Protein AF-A0A5B7AE92-F1 (afdb_monomer)

InterPro domains:
  IPR050281 Flavin monoamine oxidase and related enzymes [PTHR10742] (5-116)

Organism: Davidia involucrata (NCBI:txid16924)

Nearest PDB structures (foldseek):
  3abu-assembly1_A  TM=8.612E-01  e=1.893E-03  Homo sapiens
  7vqu-assembly1_A  TM=8.496E-01  e=2.993E-03  Homo sapiens
  2dw4-assembly1_A  TM=8.045E-01  e=2.021E-03  Homo sapiens
  2z3y-assembly1_A  TM=8.405E-01  e=3.196E-03  Homo sapiens
  5l3d-assembly1_A  TM=7.133E-01  e=5.762E-03  Homo sapiens

pLDDT: mean 90.49, std 8.22, range [53.44, 96.81]

Mean predicted aligned error: 5.66 Å

Solvent-accessible surface area (backbone atoms only — not comparable to full-atom values): 7545 Å² total; per-residue (Å²): 131,91,82,84,85,87,85,72,96,67,92,78,80,78,92,61,54,83,94,30,70,66,44,54,48,30,60,76,71,67,52,89,80,78,83,83,70,89,85,74,88,54,62,46,98,88,70,45,71,55,58,66,72,56,52,55,50,48,53,53,52,51,53,54,43,51,54,49,50,55,52,50,40,65,73,47,50,79,66,34,76,81,53,57,69,65,62,52,47,54,52,52,52,60,75,70,44,99,74,74,50,74,65,60,53,51,53,49,50,51,56,51,62,76,70,109

Sequence (116 aa):
GNKTAAADLGGSVLTGTLGNPLGILARQLSYPLHKVRDKCPLYNLDGKPVDPDMDSKVETAFNRLLDKASRLRQLMGEVSQDVSLGAALETFWQVYGDAVNAEEMNMFNWHLANLE

Secondary structure (DSSP, 8-state):
--------SS----S-STT-HHHHHHHHTT----PPPS----B-T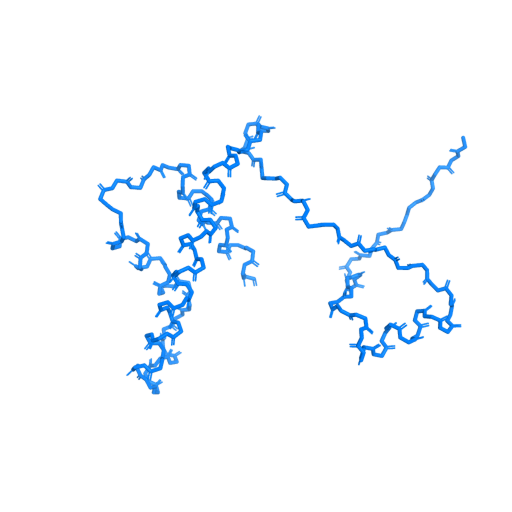TSPBPPHHHHHHHHHHHHHHHHHHHHHHHHHGGGGGGS-HHHHHHHHHHHH-SS--HHHHHHHHHHHHTT-

Foldseek 3Di:
DDDDDDDDPDDDDDPDLVVDPVVVVCVVVVPDDDDDDPDDFDADPVRHTDDPVLLVVLVVVQVVLVVVLVVVCVVCDPVSVVDDSVNSSVVVVVVVDPDQDPVSVVSNVVVVVVVD

Radius of gyration: 19.62 Å; Cα contacts (8 Å, |Δi|>4): 41; chains: 1; bounding box: 50×38×49 Å

Structure (mmCIF, N/CA/C/O backbone):
data_AF-A0A5B7AE92-F1
#
_entry.id   AF-A0A5B7AE92-F1
#
loop_
_atom_site.group_PDB
_atom_site.id
_atom_site.type_symbol
_atom_site.label_atom_id
_atom_site.label_alt_id
_atom_site.label_comp_id
_atom_site.label_asym_id
_atom_site.label_entity_id
_atom_site.label_seq_id
_atom_site.pdbx_PDB_ins_code
_atom_site.Cartn_x
_atom_site.Cartn_y
_atom_site.Cartn_z
_atom_site.occupancy
_atom_site.B_iso_or_equiv
_atom_site.auth_seq_id
_atom_site.auth_comp_id
_atom_site.auth_asym_id
_atom_site.auth_atom_id
_atom_site.pdbx_PDB_model_num
ATOM 1 N N . GLY A 1 1 ? 26.406 14.029 -20.373 1.00 53.44 1 GLY A N 1
ATOM 2 C CA . GLY A 1 1 ? 25.760 13.000 -21.208 1.00 53.44 1 GLY A CA 1
ATOM 3 C C . GLY A 1 1 ? 24.277 13.024 -20.927 1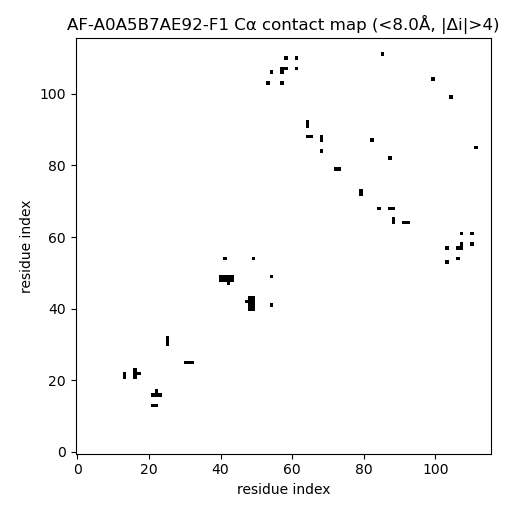.00 53.44 1 GLY A C 1
ATOM 4 O O . GLY A 1 1 ? 23.915 13.017 -19.756 1.00 53.44 1 GLY A O 1
ATOM 5 N N . ASN A 1 2 ? 23.444 13.130 -21.961 1.00 68.19 2 ASN A N 1
ATOM 6 C CA . ASN A 1 2 ? 21.990 13.192 -21.800 1.00 68.19 2 ASN A CA 1
ATOM 7 C C . ASN A 1 2 ? 21.476 11.854 -21.259 1.00 68.19 2 ASN A C 1
ATOM 9 O O . ASN A 1 2 ? 21.732 10.811 -21.854 1.00 68.19 2 ASN A O 1
ATOM 13 N N . LYS A 1 3 ? 20.790 11.890 -20.115 1.00 83.69 3 LYS A N 1
ATOM 14 C CA . LYS A 1 3 ? 20.075 10.739 -19.557 1.00 83.69 3 LYS A CA 1
ATOM 15 C C . LYS A 1 3 ? 18.656 10.755 -20.118 1.00 83.69 3 LYS A C 1
ATOM 17 O O . LYS A 1 3 ? 18.006 11.795 -20.075 1.00 83.69 3 LYS A O 1
ATOM 22 N N . THR A 1 4 ? 18.191 9.624 -20.629 1.00 88.25 4 THR A N 1
ATOM 23 C CA . THR A 1 4 ? 16.800 9.414 -21.045 1.00 88.25 4 THR A CA 1
ATOM 24 C C . THR A 1 4 ? 16.111 8.484 -20.051 1.00 88.25 4 THR A C 1
ATOM 26 O O . THR A 1 4 ? 16.746 7.598 -19.479 1.00 88.25 4 THR A O 1
ATOM 29 N N . ALA A 1 5 ? 14.820 8.708 -19.818 1.00 89.94 5 ALA A N 1
ATOM 30 C CA . ALA A 1 5 ? 13.973 7.865 -18.982 1.00 89.94 5 ALA A CA 1
ATOM 31 C C . ALA A 1 5 ? 12.635 7.630 -19.693 1.00 89.94 5 ALA A C 1
ATOM 33 O O . ALA A 1 5 ? 12.184 8.488 -20.452 1.00 89.94 5 ALA A O 1
ATOM 34 N N . ALA A 1 6 ? 12.030 6.471 -19.448 1.00 90.56 6 ALA A N 1
ATOM 35 C CA . ALA A 1 6 ? 10.688 6.130 -19.901 1.00 90.56 6 ALA A CA 1
ATOM 36 C C . ALA A 1 6 ? 9.747 6.080 -18.691 1.00 90.56 6 ALA A C 1
ATOM 38 O O . ALA A 1 6 ? 10.173 5.726 -17.591 1.00 90.56 6 ALA A O 1
ATOM 39 N N . ALA A 1 7 ? 8.489 6.449 -18.907 1.00 93.50 7 ALA A N 1
ATOM 40 C CA . ALA A 1 7 ? 7.427 6.356 -17.919 1.00 93.50 7 ALA A CA 1
ATOM 41 C C . ALA A 1 7 ? 6.171 5.818 -18.606 1.00 93.50 7 ALA A C 1
ATOM 43 O O . ALA A 1 7 ? 5.810 6.286 -19.687 1.00 93.50 7 ALA A O 1
ATOM 44 N N . ASP A 1 8 ? 5.520 4.852 -17.970 1.00 93.75 8 ASP A N 1
ATOM 45 C CA . ASP A 1 8 ? 4.263 4.274 -18.432 1.00 93.75 8 ASP A CA 1
ATOM 46 C C . ASP A 1 8 ? 3.090 4.874 -17.651 1.00 93.75 8 ASP A C 1
ATOM 48 O O . ASP A 1 8 ? 3.168 5.055 -16.438 1.00 93.75 8 ASP A O 1
ATOM 52 N N . LEU A 1 9 ? 1.981 5.144 -18.345 1.00 95.75 9 LEU A N 1
ATOM 53 C CA . LEU A 1 9 ? 0.719 5.600 -17.737 1.00 95.75 9 LEU A CA 1
ATOM 54 C C . LEU A 1 9 ? -0.185 4.435 -17.292 1.00 95.75 9 LEU A C 1
ATOM 56 O O . LEU A 1 9 ? -1.266 4.660 -16.756 1.00 95.75 9 LEU A O 1
ATOM 60 N N . GLY A 1 10 ? 0.234 3.197 -17.569 1.00 95.06 10 GLY A N 1
ATOM 61 C CA . GLY A 1 10 ? -0.479 1.966 -17.239 1.00 95.06 10 GLY A CA 1
ATOM 62 C C . GLY A 1 10 ? 0.372 1.025 -16.386 1.00 95.06 10 GLY A C 1
ATOM 63 O O . GLY A 1 10 ? 1.091 1.448 -15.485 1.00 95.06 10 GLY A O 1
ATOM 64 N N . GLY A 1 11 ? 0.299 -0.276 -16.672 1.00 91.25 11 GLY A N 1
ATOM 65 C CA . GLY A 1 11 ? 1.057 -1.286 -15.936 1.00 91.25 11 GLY A CA 1
ATOM 66 C C . GLY A 1 11 ? 2.560 -1.219 -16.216 1.00 91.25 11 GLY A C 1
ATOM 67 O O . GLY A 1 11 ? 2.987 -1.437 -17.344 1.00 91.25 11 GLY A O 1
ATOM 68 N N . SER A 1 12 ? 3.352 -0.982 -15.171 1.00 92.75 12 SER A N 1
ATOM 69 C CA . SER A 1 12 ? 4.827 -0.983 -15.218 1.00 92.75 12 SER A CA 1
ATOM 70 C C . SER A 1 12 ? 5.483 -1.781 -14.089 1.00 92.75 12 SER A C 1
ATOM 72 O O . SER A 1 12 ? 6.691 -2.018 -14.108 1.00 92.75 12 SER A O 1
ATOM 74 N N . VAL A 1 13 ? 4.696 -2.231 -13.107 1.00 94.94 13 VAL A N 1
ATOM 75 C CA . VAL A 1 13 ? 5.172 -2.986 -11.945 1.00 94.94 13 VAL A CA 1
ATOM 76 C C . VAL A 1 13 ? 4.798 -4.453 -12.094 1.00 94.94 13 VAL A C 1
ATOM 78 O O . VAL A 1 13 ? 3.648 -4.795 -12.363 1.00 94.94 13 VAL A O 1
ATOM 81 N N . LEU A 1 14 ? 5.778 -5.329 -11.873 1.00 95.00 14 LEU A N 1
ATOM 82 C CA . LEU A 1 14 ? 5.576 -6.769 -11.853 1.00 95.00 14 LEU A CA 1
ATOM 83 C C . LEU A 1 14 ? 5.501 -7.278 -10.410 1.00 95.00 14 LEU A C 1
ATOM 85 O O . LEU A 1 14 ? 6.512 -7.320 -9.704 1.00 95.00 14 LEU A O 1
ATOM 89 N N . THR A 1 15 ? 4.316 -7.705 -9.979 1.00 94.56 15 THR A N 1
ATOM 90 C CA . THR A 1 15 ? 4.070 -8.263 -8.642 1.00 94.56 15 THR A CA 1
ATOM 91 C C . THR A 1 15 ? 4.544 -9.717 -8.555 1.00 94.56 15 THR A C 1
ATOM 93 O O . THR A 1 15 ? 3.775 -10.672 -8.618 1.00 94.56 15 THR A O 1
ATOM 96 N N . GLY A 1 16 ? 5.862 -9.884 -8.431 1.00 93.56 16 GLY A N 1
ATOM 97 C CA . GLY A 1 16 ? 6.526 -11.186 -8.366 1.00 93.56 16 GLY A CA 1
ATOM 98 C C . GLY A 1 16 ? 6.878 -11.755 -9.745 1.00 93.56 16 GLY A C 1
ATOM 99 O O . GLY A 1 16 ? 6.096 -11.707 -10.691 1.00 93.56 16 GLY A O 1
ATOM 100 N N . THR A 1 17 ? 8.090 -12.301 -9.866 1.00 93.38 17 THR A N 1
ATOM 101 C CA . THR A 1 17 ? 8.625 -12.854 -11.126 1.00 93.38 17 THR A CA 1
ATOM 102 C C . THR A 1 17 ? 8.502 -14.374 -11.221 1.00 93.38 17 THR A C 1
ATOM 104 O O . THR A 1 17 ? 8.457 -14.921 -12.323 1.00 93.38 17 THR A O 1
ATOM 107 N N . LEU A 1 18 ? 8.457 -15.077 -10.087 1.00 92.38 18 LEU A N 1
ATOM 108 C CA . LEU A 1 18 ? 8.393 -16.535 -10.052 1.00 92.38 18 LEU A CA 1
ATOM 109 C C . LEU A 1 18 ? 6.990 -17.015 -10.438 1.00 92.38 18 LEU A C 1
ATOM 111 O O . LEU A 1 18 ? 6.011 -16.635 -9.808 1.00 92.38 18 LEU A O 1
ATOM 115 N N . GLY A 1 19 ? 6.899 -17.843 -11.480 1.00 93.44 19 GLY A N 1
ATOM 116 C CA . GLY A 1 19 ? 5.614 -18.307 -12.015 1.00 93.44 19 GLY A CA 1
ATOM 117 C C . GLY A 1 19 ? 4.846 -17.247 -12.812 1.00 93.44 19 GLY A C 1
ATOM 118 O O . GLY A 1 19 ? 3.751 -17.531 -13.286 1.00 93.44 19 GLY A O 1
ATOM 119 N N . ASN A 1 20 ? 5.416 -16.051 -13.004 1.00 96.00 20 ASN A N 1
ATOM 120 C CA . ASN A 1 20 ? 4.776 -14.975 -13.747 1.00 96.00 20 ASN A CA 1
ATOM 121 C C . ASN A 1 20 ? 5.178 -15.018 -15.237 1.00 96.00 20 ASN A C 1
ATOM 123 O O . ASN A 1 20 ? 6.368 -14.871 -15.545 1.00 96.00 20 ASN A O 1
ATOM 127 N N . PRO A 1 21 ? 4.224 -15.163 -16.181 1.00 96.69 21 PRO A N 1
ATO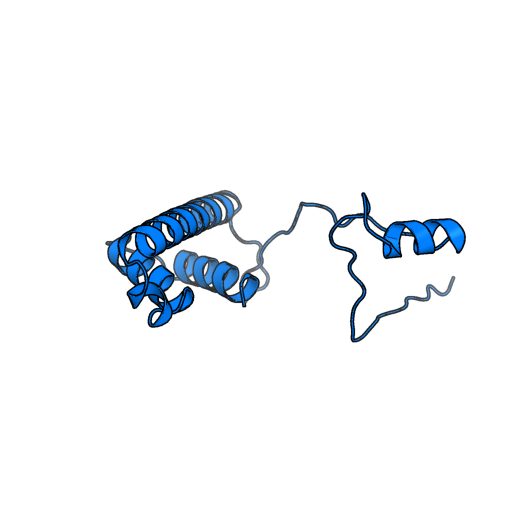M 128 C CA . PRO A 1 21 ? 4.517 -15.166 -17.615 1.00 96.69 21 PRO A CA 1
ATOM 129 C C . PRO A 1 21 ? 5.288 -13.929 -18.094 1.00 96.69 21 PRO A C 1
ATOM 131 O O . PRO A 1 21 ? 6.180 -14.049 -18.934 1.00 96.69 21 PRO A O 1
ATOM 134 N N . LEU A 1 22 ? 5.021 -12.751 -17.521 1.00 95.50 22 LEU A N 1
ATOM 135 C CA . LEU A 1 22 ? 5.724 -11.515 -17.882 1.00 95.50 22 LEU A CA 1
ATOM 136 C C . LEU A 1 22 ? 7.197 -11.542 -17.448 1.00 95.50 22 LEU A C 1
ATOM 138 O O . LEU A 1 22 ? 8.048 -10.980 -18.133 1.00 95.50 22 LEU A O 1
ATOM 142 N N . GLY A 1 23 ? 7.526 -12.255 -16.365 1.00 95.06 23 GLY A N 1
ATOM 143 C CA . GLY A 1 23 ? 8.914 -12.487 -15.958 1.00 95.06 23 GLY A CA 1
ATOM 144 C C . GLY A 1 23 ? 9.677 -13.365 -16.957 1.00 95.06 23 GLY A C 1
ATOM 145 O O . GLY A 1 23 ? 10.856 -13.129 -17.227 1.00 95.06 23 GLY A O 1
ATOM 146 N N . ILE A 1 24 ? 8.997 -14.348 -17.559 1.00 94.81 24 ILE A N 1
ATOM 147 C CA . ILE A 1 24 ? 9.571 -15.191 -18.618 1.00 94.81 24 ILE A CA 1
ATOM 148 C C . ILE A 1 24 ? 9.812 -14.360 -19.882 1.00 94.81 24 ILE A C 1
ATOM 150 O O . ILE A 1 24 ? 10.909 -14.425 -20.442 1.00 94.81 24 ILE A O 1
ATOM 154 N N . LEU A 1 25 ? 8.826 -13.558 -20.296 1.00 95.81 25 LEU A N 1
ATOM 155 C CA . LEU A 1 25 ? 8.935 -12.680 -21.466 1.00 95.81 25 LEU A CA 1
ATOM 156 C C . LEU A 1 25 ? 10.047 -11.643 -21.296 1.00 95.81 25 LEU A C 1
ATOM 158 O O . LEU A 1 25 ? 10.858 -11.471 -22.205 1.00 95.81 25 LEU A O 1
ATOM 162 N N . ALA A 1 26 ? 10.148 -11.015 -20.121 1.00 94.56 26 ALA A N 1
ATOM 163 C CA . ALA A 1 26 ? 11.222 -10.073 -19.822 1.00 94.56 26 ALA A CA 1
ATOM 164 C C . ALA A 1 26 ? 12.603 -10.720 -20.007 1.00 94.56 26 ALA A C 1
ATOM 166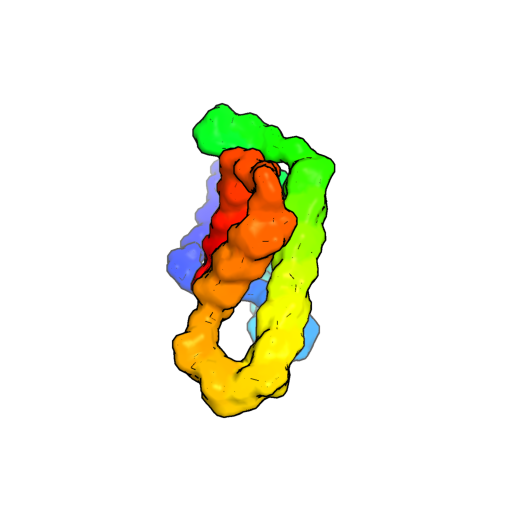 O O . ALA A 1 26 ? 13.486 -10.128 -20.623 1.00 94.56 26 ALA A O 1
ATOM 167 N N . ARG A 1 27 ? 12.776 -11.974 -19.569 1.00 92.75 27 ARG A N 1
ATOM 168 C CA . ARG A 1 27 ? 14.023 -12.723 -19.773 1.00 92.75 27 ARG A CA 1
ATOM 169 C C . ARG A 1 27 ? 14.279 -13.061 -21.245 1.00 92.75 27 ARG A C 1
ATOM 171 O O . ARG A 1 27 ? 15.406 -12.907 -21.700 1.00 92.75 27 ARG A O 1
ATOM 178 N N . GLN A 1 28 ? 13.269 -13.529 -21.982 1.00 96.81 28 GLN A N 1
ATOM 179 C CA . GLN A 1 28 ? 13.408 -13.899 -23.401 1.00 96.81 28 GLN A CA 1
ATOM 180 C C . GLN A 1 28 ? 13.760 -12.698 -24.285 1.00 96.81 28 GLN A C 1
ATOM 182 O O . GLN A 1 28 ? 14.573 -12.822 -25.197 1.00 96.81 28 GLN A O 1
ATOM 187 N N . LEU A 1 29 ? 13.175 -11.538 -23.987 1.00 96.38 29 LEU A N 1
ATOM 188 C CA . LEU A 1 29 ? 13.389 -10.289 -24.719 1.00 96.38 29 LEU A CA 1
ATOM 189 C C . LEU A 1 29 ? 14.553 -9.459 -24.158 1.00 96.38 29 LEU A C 1
ATOM 191 O O . LEU A 1 29 ? 14.852 -8.392 -24.684 1.00 96.38 29 LEU A O 1
ATOM 195 N N . SER A 1 30 ? 15.232 -9.951 -23.115 1.00 94.56 30 SER A N 1
ATOM 196 C CA . SER A 1 30 ? 16.324 -9.252 -22.424 1.00 94.56 30 SER A CA 1
ATOM 197 C C . SER A 1 30 ? 15.936 -7.864 -21.887 1.00 94.56 30 SER A C 1
ATOM 199 O O . SER A 1 30 ? 16.750 -6.940 -21.886 1.00 94.56 30 SER A O 1
ATOM 201 N N . TYR A 1 31 ? 14.700 -7.709 -21.398 1.00 92.31 31 TYR A N 1
ATOM 202 C CA . TYR A 1 31 ? 14.266 -6.490 -20.717 1.00 92.31 31 TYR A CA 1
ATOM 203 C C . TYR A 1 31 ? 14.851 -6.408 -19.299 1.00 92.31 31 TYR A C 1
ATOM 205 O O . TYR A 1 31 ? 14.716 -7.360 -18.522 1.00 92.31 31 TYR A O 1
ATOM 213 N N . PRO A 1 32 ? 15.468 -5.273 -18.919 1.00 90.75 32 PRO A N 1
ATOM 214 C CA . PRO A 1 32 ? 15.961 -5.079 -17.565 1.00 90.75 32 PRO A CA 1
ATOM 215 C C . PRO A 1 32 ? 14.791 -4.916 -16.589 1.00 90.75 32 PRO A C 1
ATOM 217 O O . PRO A 1 32 ? 13.923 -4.067 -16.774 1.00 90.75 32 PRO A O 1
ATOM 220 N N . LEU A 1 33 ? 14.796 -5.711 -15.519 1.00 93.19 33 LEU A N 1
ATOM 221 C CA . LEU A 1 33 ? 13.885 -5.553 -14.389 1.00 93.19 33 LEU A CA 1
ATOM 222 C C . LEU A 1 33 ? 14.650 -4.975 -13.200 1.00 93.19 33 LEU A C 1
ATOM 224 O O . LEU A 1 33 ? 15.720 -5.467 -12.834 1.00 93.19 33 LEU A O 1
ATOM 228 N N . HIS A 1 34 ? 14.080 -3.955 -12.567 1.00 93.62 34 HIS A N 1
ATOM 229 C CA . HIS A 1 34 ? 14.643 -3.337 -11.374 1.00 93.62 34 HIS A CA 1
ATOM 230 C C . HIS A 1 34 ? 13.806 -3.715 -10.155 1.00 93.62 34 HIS A C 1
ATOM 232 O O . HIS A 1 34 ? 12.614 -3.426 -10.094 1.00 93.62 34 HIS A O 1
ATOM 238 N N . LYS A 1 35 ? 14.432 -4.370 -9.171 1.00 94.31 35 LYS A N 1
ATOM 239 C CA . LYS A 1 35 ? 13.758 -4.724 -7.919 1.00 94.31 35 LYS A CA 1
ATOM 240 C C . LYS A 1 35 ? 13.452 -3.451 -7.121 1.00 94.31 35 LYS A C 1
ATOM 242 O O . LYS A 1 35 ? 14.374 -2.709 -6.775 1.00 94.31 35 LYS A O 1
ATOM 247 N N . VAL A 1 36 ? 12.175 -3.241 -6.799 1.00 95.12 36 VAL A N 1
ATOM 248 C CA . VAL A 1 36 ? 11.735 -2.211 -5.849 1.00 95.12 36 VAL A CA 1
ATOM 249 C C . VAL A 1 36 ? 12.281 -2.562 -4.463 1.00 95.12 36 VAL A C 1
ATOM 251 O O . VAL A 1 36 ? 12.251 -3.722 -4.056 1.00 95.12 36 VAL A O 1
ATOM 254 N N . ARG A 1 37 ? 12.867 -1.577 -3.778 1.00 94.38 37 ARG A N 1
ATOM 255 C CA . ARG A 1 37 ? 13.459 -1.760 -2.447 1.00 94.38 37 ARG A CA 1
ATOM 256 C C . ARG A 1 37 ? 12.404 -1.533 -1.373 1.00 94.38 37 ARG A C 1
ATOM 258 O O . ARG A 1 37 ? 11.540 -0.687 -1.549 1.00 94.38 37 ARG A O 1
ATOM 265 N N . ASP A 1 38 ? 12.569 -2.213 -0.246 1.00 91.38 38 ASP A N 1
ATOM 266 C CA . ASP A 1 38 ? 11.579 -2.214 0.838 1.00 91.38 38 ASP A CA 1
ATOM 267 C C . ASP A 1 38 ? 11.539 -0.887 1.618 1.00 91.38 38 ASP A C 1
ATOM 269 O O . ASP A 1 38 ? 10.538 -0.549 2.235 1.00 91.38 38 ASP A O 1
ATOM 273 N N . LYS A 1 39 ? 12.622 -0.096 1.588 1.00 92.81 39 LYS A N 1
ATOM 274 C CA . LYS A 1 39 ? 12.680 1.188 2.295 1.00 92.81 39 LYS A CA 1
ATOM 275 C C . LYS A 1 39 ? 11.775 2.227 1.618 1.00 92.81 39 LYS A C 1
ATOM 277 O O . LYS A 1 39 ? 12.140 2.749 0.563 1.00 92.81 39 LYS A O 1
ATOM 282 N N . CYS A 1 40 ? 10.683 2.593 2.286 1.00 93.31 40 CYS A N 1
ATOM 283 C CA . CYS A 1 40 ? 9.746 3.637 1.874 1.00 93.31 40 CYS A CA 1
ATOM 284 C C . CYS A 1 40 ? 9.546 4.648 3.022 1.00 93.31 40 CYS A C 1
ATOM 286 O O . CYS A 1 40 ? 8.729 4.409 3.899 1.00 93.31 40 CYS A O 1
ATOM 288 N N . PRO A 1 41 ? 10.335 5.737 3.092 1.00 93.75 41 PRO A N 1
ATOM 289 C CA . PRO A 1 41 ? 10.145 6.748 4.127 1.00 93.75 41 PRO A CA 1
ATOM 290 C C . PRO A 1 41 ? 8.876 7.567 3.867 1.00 93.75 41 PRO A C 1
ATOM 292 O O . PRO A 1 41 ? 8.685 8.068 2.755 1.00 93.75 41 PRO A O 1
ATOM 295 N N . LEU A 1 42 ? 8.058 7.749 4.903 1.00 94.88 42 LEU A N 1
ATOM 296 C CA . LEU A 1 42 ? 6.894 8.629 4.862 1.00 94.88 42 LEU A CA 1
ATOM 297 C C . LEU A 1 42 ? 7.283 10.074 5.190 1.00 94.88 42 LEU A C 1
ATOM 299 O O . LEU A 1 42 ? 8.203 10.334 5.969 1.00 94.88 42 LEU A O 1
ATOM 303 N N . TYR A 1 43 ? 6.572 11.019 4.577 1.00 94.25 43 TYR A N 1
ATOM 304 C CA . TYR A 1 43 ? 6.791 12.451 4.753 1.00 94.25 43 TYR A CA 1
ATOM 305 C C . TYR A 1 43 ? 5.483 13.159 5.088 1.00 94.25 43 TYR A C 1
ATOM 307 O O . TYR A 1 43 ? 4.445 12.899 4.480 1.00 94.25 43 TYR A O 1
ATOM 315 N N . ASN A 1 44 ? 5.569 14.094 6.027 1.00 91.25 44 ASN A N 1
ATOM 316 C CA . ASN A 1 44 ? 4.488 14.996 6.390 1.00 91.25 44 ASN A CA 1
ATOM 317 C C . ASN A 1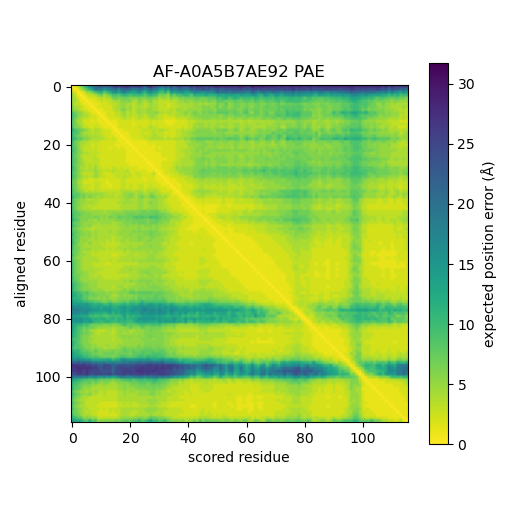 44 ? 4.256 16.055 5.295 1.00 91.25 44 ASN A C 1
ATOM 319 O O . ASN A 1 44 ? 5.089 16.272 4.412 1.00 91.25 44 ASN A O 1
ATOM 323 N N . LEU A 1 45 ? 3.128 16.769 5.377 1.00 89.62 45 LEU A N 1
ATOM 324 C CA . LEU A 1 45 ? 2.773 17.846 4.435 1.00 89.62 45 LEU A CA 1
ATOM 325 C C . LEU A 1 45 ? 3.775 19.013 4.431 1.00 89.62 45 LEU A C 1
ATOM 327 O O . LEU A 1 45 ? 3.855 19.754 3.455 1.00 89.62 45 LEU A O 1
ATOM 331 N N . ASP A 1 46 ? 4.548 19.175 5.506 1.00 92.81 46 ASP A N 1
ATOM 332 C CA . ASP A 1 46 ? 5.638 20.151 5.602 1.00 92.81 46 ASP A CA 1
ATOM 333 C C . ASP A 1 46 ? 6.956 19.651 4.974 1.00 92.81 46 ASP A C 1
ATOM 335 O O . ASP A 1 46 ? 7.973 20.346 5.022 1.00 92.81 46 ASP A O 1
ATOM 339 N N . GLY A 1 47 ? 6.944 18.452 4.382 1.00 94.38 47 GLY A N 1
ATOM 340 C CA . GLY A 1 47 ? 8.088 17.817 3.735 1.00 94.38 47 GLY A CA 1
ATOM 341 C C . GLY A 1 47 ? 9.095 17.195 4.703 1.00 94.38 47 GLY A C 1
ATOM 342 O O . GLY A 1 47 ? 10.154 16.747 4.255 1.00 94.38 47 GLY A O 1
ATOM 343 N N . LYS A 1 48 ? 8.814 17.157 6.013 1.00 94.94 48 LYS A N 1
ATOM 344 C CA . LYS A 1 48 ? 9.686 16.481 6.983 1.00 94.94 48 LYS A CA 1
ATOM 345 C C . LYS A 1 48 ? 9.406 14.981 7.024 1.00 94.94 4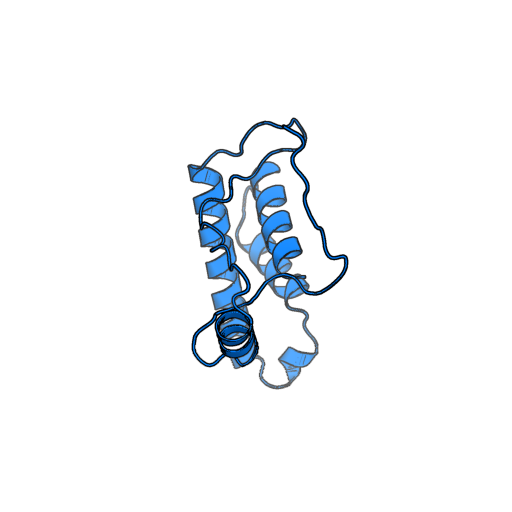8 LYS A C 1
ATOM 347 O O . LYS A 1 48 ? 8.258 14.579 6.841 1.00 94.94 48 LYS A O 1
ATOM 352 N N . PRO A 1 49 ? 10.434 14.148 7.261 1.00 95.06 49 PRO A N 1
ATOM 353 C CA . PRO A 1 49 ? 10.222 12.723 7.454 1.00 95.06 49 PRO A CA 1
ATOM 354 C C . PRO A 1 49 ? 9.389 12.482 8.715 1.00 95.06 49 PRO A C 1
ATOM 356 O O . PRO A 1 49 ? 9.555 13.179 9.719 1.00 95.06 49 PRO A O 1
ATOM 359 N N . VAL A 1 50 ? 8.521 11.483 8.641 1.00 94.62 50 VAL A N 1
ATOM 360 C CA . VAL A 1 50 ? 7.775 10.956 9.785 1.00 94.62 50 VAL A CA 1
ATOM 361 C C . VAL A 1 50 ? 8.744 10.252 10.746 1.00 94.62 50 VAL A C 1
ATOM 363 O O . VAL A 1 50 ? 9.761 9.701 10.315 1.00 94.62 50 VAL A O 1
ATOM 366 N N . ASP A 1 51 ? 8.448 10.285 12.048 1.00 94.31 51 ASP A N 1
ATOM 367 C CA . ASP A 1 51 ? 9.196 9.526 13.056 1.00 94.31 51 ASP A CA 1
ATOM 368 C C . ASP A 1 51 ? 9.098 8.008 12.773 1.00 94.31 51 ASP A C 1
ATOM 370 O O . ASP A 1 51 ? 7.986 7.470 12.777 1.00 94.31 51 ASP A O 1
ATOM 374 N N . PRO A 1 52 ? 10.222 7.294 12.547 1.00 94.38 52 PRO A N 1
ATOM 375 C CA . PRO A 1 52 ? 10.214 5.857 12.271 1.00 94.38 52 PRO A CA 1
ATOM 376 C C . PRO A 1 52 ? 9.541 5.003 13.353 1.00 94.38 52 PRO A C 1
ATOM 378 O O . PRO A 1 52 ? 8.951 3.968 13.032 1.00 94.38 52 PRO A O 1
ATOM 381 N N . ASP A 1 53 ? 9.620 5.411 14.624 1.00 94.44 53 ASP A N 1
ATOM 382 C CA . ASP A 1 53 ? 8.996 4.659 15.718 1.00 94.44 53 ASP A CA 1
ATOM 383 C C . ASP A 1 53 ? 7.468 4.774 15.655 1.00 94.44 53 ASP A C 1
ATOM 385 O O . ASP A 1 53 ? 6.743 3.809 15.917 1.00 94.44 53 ASP A O 1
ATOM 389 N N . MET A 1 54 ? 6.970 5.944 15.257 1.00 92.56 54 MET A N 1
ATOM 390 C CA . MET A 1 54 ? 5.545 6.174 15.050 1.00 92.56 54 MET A CA 1
ATOM 391 C C . MET A 1 54 ? 5.037 5.464 13.792 1.00 92.56 54 MET A C 1
ATOM 393 O O . MET A 1 54 ? 3.988 4.827 13.863 1.00 92.56 54 MET A O 1
ATOM 397 N N . ASP A 1 55 ? 5.781 5.525 12.685 1.00 94.44 55 ASP A N 1
ATOM 398 C CA . ASP A 1 55 ? 5.477 4.809 11.437 1.00 94.44 55 ASP A CA 1
ATOM 399 C C . ASP A 1 55 ? 5.288 3.303 11.711 1.00 94.44 55 ASP A C 1
ATOM 401 O O . ASP A 1 55 ? 4.204 2.748 11.527 1.00 94.44 55 ASP A O 1
ATOM 405 N N . SER A 1 56 ? 6.282 2.677 12.352 1.00 94.94 56 SER A N 1
ATOM 406 C CA . SER A 1 56 ? 6.241 1.263 12.758 1.00 94.94 56 SER A CA 1
ATOM 407 C C . SER A 1 56 ? 5.083 0.935 13.714 1.00 94.94 56 SER A C 1
ATOM 409 O O . SER A 1 56 ? 4.419 -0.107 13.597 1.00 94.94 56 SER A O 1
ATOM 411 N N . LYS A 1 57 ? 4.797 1.829 14.672 1.00 93.81 57 LYS A N 1
ATOM 412 C CA . LYS A 1 57 ? 3.683 1.668 15.618 1.00 93.81 57 LYS A CA 1
ATOM 413 C C . LYS A 1 57 ? 2.334 1.671 14.897 1.00 93.81 57 LYS A C 1
ATOM 415 O O . LYS A 1 57 ? 1.494 0.813 15.194 1.00 93.81 57 LYS A O 1
ATOM 420 N N . VAL A 1 58 ? 2.113 2.619 13.987 1.00 93.62 58 VAL A N 1
ATOM 421 C CA . VAL A 1 58 ? 0.848 2.739 13.251 1.00 93.62 58 VAL A CA 1
ATOM 422 C C . VAL A 1 58 ? 0.703 1.595 12.251 1.00 93.62 58 VAL A C 1
ATOM 424 O O . VAL A 1 58 ? -0.363 0.981 12.223 1.00 93.62 58 VAL A O 1
ATOM 427 N N . GLU A 1 59 ? 1.767 1.210 11.542 1.00 95.38 59 GLU A N 1
ATOM 428 C CA . GLU A 1 59 ? 1.772 0.041 10.652 1.00 95.38 59 GLU A CA 1
ATOM 429 C C . GLU A 1 59 ? 1.373 -1.238 11.410 1.00 95.38 59 GLU A C 1
ATOM 431 O O . GLU A 1 59 ? 0.504 -2.005 10.975 1.00 95.38 59 GLU A O 1
ATOM 436 N N . THR A 1 60 ? 1.959 -1.460 12.590 1.00 95.50 60 THR A N 1
ATOM 437 C CA . THR A 1 60 ? 1.634 -2.617 13.438 1.00 95.50 60 THR A CA 1
ATOM 438 C C . THR A 1 60 ? 0.172 -2.587 13.891 1.00 95.50 60 THR A C 1
ATOM 440 O O . THR A 1 60 ? -0.521 -3.610 13.866 1.00 95.50 60 THR A O 1
ATOM 443 N N . ALA A 1 61 ? -0.321 -1.417 14.307 1.00 93.56 61 ALA A N 1
ATOM 444 C CA . ALA A 1 61 ? -1.710 -1.252 14.718 1.00 93.56 61 ALA A CA 1
ATOM 445 C C . ALA A 1 61 ? -2.677 -1.495 13.548 1.00 93.56 61 ALA A C 1
ATOM 447 O O . ALA A 1 61 ? -3.663 -2.214 13.722 1.00 93.56 61 ALA A O 1
ATOM 448 N N . PHE A 1 62 ? -2.366 -0.974 12.360 1.00 95.00 62 PHE A N 1
ATOM 449 C CA . PHE A 1 62 ? -3.161 -1.138 11.147 1.00 95.00 62 PHE A CA 1
ATOM 450 C C . PHE A 1 62 ? -3.281 -2.612 10.744 1.00 95.00 62 PHE A C 1
ATOM 452 O O . PHE A 1 62 ? -4.390 -3.122 10.578 1.00 95.00 62 PHE A O 1
ATOM 459 N N . ASN A 1 63 ? -2.163 -3.342 10.701 1.00 96.25 63 ASN A N 1
ATOM 460 C CA . ASN A 1 63 ? -2.171 -4.777 10.402 1.00 96.25 63 ASN A CA 1
ATOM 461 C C . ASN A 1 63 ? -2.975 -5.583 11.438 1.00 96.25 63 ASN A C 1
ATOM 463 O O . ASN A 1 63 ? -3.752 -6.472 11.084 1.00 96.25 63 ASN A O 1
ATOM 467 N N . ARG A 1 64 ? -2.890 -5.217 12.723 1.00 95.25 64 ARG A N 1
ATOM 468 C CA . ARG A 1 64 ? -3.726 -5.826 13.770 1.00 95.25 64 ARG A CA 1
ATOM 469 C C . ARG A 1 64 ? -5.220 -5.550 13.560 1.00 95.25 64 ARG A C 1
ATOM 471 O O . ARG A 1 64 ? -6.051 -6.378 13.944 1.00 95.25 64 ARG A O 1
ATOM 478 N N . LEU A 1 65 ? -5.588 -4.399 12.997 1.00 94.38 65 LEU A N 1
ATOM 479 C CA . LEU A 1 65 ? -6.977 -4.105 12.646 1.00 94.38 65 LEU A CA 1
ATOM 480 C C . LEU A 1 65 ? -7.448 -4.924 11.440 1.00 94.38 65 LEU A C 1
ATOM 482 O O . LEU A 1 65 ? -8.575 -5.419 11.477 1.00 94.38 65 LEU A O 1
ATOM 486 N N . LEU A 1 66 ? -6.592 -5.158 10.441 1.00 96.44 66 LEU A N 1
ATOM 487 C CA . LEU A 1 66 ? -6.885 -6.079 9.333 1.00 96.44 66 LEU A CA 1
ATOM 488 C C . LEU A 1 66 ? -7.148 -7.508 9.836 1.00 96.44 66 LEU A C 1
ATOM 490 O O . LEU A 1 66 ? -8.124 -8.138 9.421 1.00 96.44 66 LEU A O 1
ATOM 494 N N . ASP A 1 67 ? -6.362 -7.996 10.799 1.00 95.31 67 ASP A N 1
ATOM 495 C CA . ASP A 1 67 ? -6.600 -9.302 11.431 1.00 95.31 67 ASP A CA 1
ATOM 496 C C . ASP A 1 67 ? -7.960 -9.367 12.137 1.00 95.31 67 ASP A C 1
ATOM 498 O O . ASP A 1 67 ? -8.689 -10.361 12.034 1.00 95.31 67 ASP A O 1
ATOM 502 N N . LYS A 1 68 ? -8.332 -8.303 12.860 1.00 93.25 68 LYS A N 1
ATOM 503 C CA . LYS A 1 68 ? -9.650 -8.202 13.503 1.00 93.25 68 LYS A CA 1
ATOM 504 C C . LYS A 1 68 ? -10.773 -8.153 12.472 1.00 93.25 68 LYS A C 1
ATOM 506 O O . LYS A 1 68 ? -11.777 -8.834 12.668 1.00 93.25 68 LYS A O 1
ATOM 511 N N . ALA A 1 69 ? -10.600 -7.407 11.381 1.00 93.25 69 ALA A N 1
ATOM 512 C CA . ALA A 1 69 ? -11.571 -7.329 10.292 1.00 93.25 69 ALA A CA 1
ATOM 513 C C . ALA A 1 69 ? -11.783 -8.699 9.637 1.00 93.25 69 ALA A C 1
ATOM 515 O O . ALA A 1 69 ? -12.922 -9.115 9.430 1.00 93.25 69 ALA A O 1
ATOM 516 N N . SER A 1 70 ? -10.702 -9.449 9.410 1.00 93.69 70 SER A N 1
ATOM 517 C CA . SER A 1 70 ? -10.760 -10.822 8.898 1.00 93.69 70 SER A CA 1
ATOM 518 C C . SER A 1 70 ? -11.552 -11.754 9.826 1.00 93.69 70 SER A C 1
ATOM 520 O O . SER A 1 70 ? -12.451 -12.468 9.376 1.00 93.69 70 SER A O 1
ATOM 522 N N . ARG A 1 71 ? -11.303 -11.696 11.142 1.00 92.62 71 ARG A N 1
ATOM 523 C CA . ARG A 1 71 ? -12.058 -12.485 12.134 1.00 92.62 71 ARG A CA 1
ATOM 524 C C . ARG A 1 71 ? -13.524 -12.069 12.220 1.00 92.62 71 ARG A C 1
ATOM 526 O O . ARG A 1 71 ? -14.393 -12.935 12.266 1.00 92.62 71 ARG A O 1
ATOM 533 N N . LEU A 1 72 ? -13.809 -10.766 12.228 1.00 90.50 72 LEU A N 1
ATOM 534 C CA . LEU A 1 72 ? -15.180 -10.256 12.249 1.00 90.50 72 LEU A CA 1
ATOM 535 C C . LEU A 1 72 ? -15.953 -10.761 11.027 1.00 90.50 72 LEU A C 1
ATOM 537 O O . LEU A 1 72 ? -17.063 -11.268 11.172 1.00 90.50 72 LEU A O 1
ATOM 541 N N . ARG A 1 73 ? -15.335 -10.711 9.843 1.00 92.38 73 ARG A N 1
ATOM 542 C CA . ARG A 1 73 ? -15.926 -11.223 8.604 1.00 92.38 73 ARG A CA 1
ATOM 543 C C . ARG A 1 73 ? -16.302 -12.702 8.706 1.00 92.38 73 ARG A C 1
ATOM 545 O O . ARG A 1 73 ? -17.383 -13.082 8.271 1.00 92.38 73 ARG A O 1
ATOM 552 N N . GLN A 1 74 ? -15.447 -13.525 9.315 1.00 91.69 74 GLN A N 1
ATOM 553 C CA . GLN A 1 74 ? -15.735 -14.947 9.542 1.00 91.69 74 GLN A CA 1
ATOM 554 C C . GLN A 1 74 ? -16.911 -15.161 10.507 1.00 91.69 74 GLN A C 1
ATOM 556 O O . GLN A 1 74 ? -17.720 -16.057 10.284 1.00 91.69 74 GLN A O 1
ATOM 561 N N . LEU A 1 75 ? -17.028 -14.337 11.554 1.00 91.44 75 LEU A N 1
ATOM 562 C CA . LEU A 1 75 ? -18.112 -14.426 12.542 1.00 91.44 75 LEU A CA 1
ATOM 563 C C . LEU A 1 75 ? -19.462 -13.936 12.001 1.00 91.44 75 LEU A C 1
ATOM 565 O O . LEU A 1 75 ? -20.501 -14.458 12.393 1.00 91.44 75 LEU A O 1
ATOM 569 N N . MET A 1 76 ? -19.453 -12.939 11.114 1.00 88.00 76 MET A N 1
ATOM 570 C CA . MET A 1 76 ? -20.670 -12.355 10.536 1.00 88.00 76 MET A CA 1
ATOM 571 C C . MET A 1 76 ? -21.299 -13.214 9.429 1.00 88.00 76 MET A C 1
ATOM 573 O O . MET A 1 76 ? -22.460 -12.997 9.082 1.00 88.00 76 MET A O 1
ATOM 577 N N . GLY A 1 77 ? -20.565 -14.180 8.867 1.00 87.25 77 GLY A N 1
ATOM 578 C CA . GLY A 1 77 ? -21.069 -15.039 7.795 1.00 87.25 77 GLY A CA 1
ATOM 579 C C . GLY A 1 77 ? -21.532 -14.229 6.579 1.00 87.25 77 GLY A C 1
ATOM 580 O O . GLY A 1 77 ? -20.823 -13.333 6.115 1.00 87.25 77 GLY A O 1
ATOM 581 N N . GLU A 1 78 ? -22.726 -14.523 6.064 1.00 82.38 78 GLU A N 1
ATOM 582 C CA . GLU A 1 78 ? -23.281 -13.867 4.868 1.00 82.38 78 GLU A CA 1
ATOM 583 C C . GLU A 1 78 ? -23.535 -12.361 5.058 1.00 82.38 78 GLU A C 1
ATOM 585 O O . GLU A 1 78 ? -23.317 -11.594 4.124 1.00 82.38 78 GLU A O 1
ATOM 590 N N . VAL A 1 79 ? -23.861 -11.913 6.279 1.00 82.69 79 VAL A N 1
ATOM 591 C CA . VAL A 1 79 ? -24.108 -10.488 6.605 1.00 82.69 79 VAL A CA 1
ATOM 592 C C . VAL A 1 79 ? -22.849 -9.631 6.421 1.00 82.69 79 VAL A C 1
ATOM 594 O O . VAL A 1 79 ? -22.916 -8.412 6.293 1.00 82.69 79 VAL A O 1
ATOM 597 N N . SER A 1 80 ? -21.667 -10.253 6.372 1.00 81.50 80 SER A N 1
ATOM 598 C CA . SER A 1 80 ? -20.413 -9.531 6.146 1.00 81.50 80 SER A CA 1
ATOM 599 C C . SER A 1 80 ? -20.317 -8.849 4.779 1.00 81.50 80 SER A C 1
ATOM 601 O O . SER A 1 80 ? -19.477 -7.966 4.618 1.00 81.50 80 SER A O 1
ATOM 603 N N . GLN A 1 81 ? -21.140 -9.237 3.797 1.00 83.31 81 GLN A N 1
ATOM 604 C CA . GLN A 1 81 ? -21.138 -8.611 2.470 1.00 83.31 81 GLN A CA 1
ATOM 605 C C . GLN A 1 81 ? -21.677 -7.174 2.481 1.00 83.31 81 GLN A C 1
ATOM 607 O O . GLN A 1 81 ? -21.328 -6.399 1.594 1.00 83.31 81 GLN A O 1
ATOM 612 N N . ASP A 1 82 ? -22.451 -6.808 3.504 1.00 87.69 82 ASP A N 1
ATOM 613 C CA . ASP A 1 82 ? -23.056 -5.479 3.632 1.00 87.69 82 ASP A CA 1
ATOM 614 C C . ASP A 1 82 ? -22.141 -4.463 4.339 1.00 87.69 82 ASP A C 1
ATOM 616 O O . ASP A 1 82 ? -22.484 -3.286 4.457 1.00 87.69 82 ASP A O 1
ATOM 620 N N . VAL A 1 83 ? -20.969 -4.896 4.820 1.00 88.88 83 VAL A N 1
ATOM 621 C CA . VAL A 1 83 ? -20.020 -4.048 5.551 1.00 88.88 83 VAL A CA 1
ATOM 622 C C . VAL A 1 83 ? -18.740 -3.874 4.742 1.00 88.88 83 VAL A C 1
ATOM 624 O O . VAL A 1 83 ? -18.050 -4.839 4.415 1.00 88.88 83 VAL A O 1
ATOM 627 N N . SER A 1 84 ? -18.386 -2.621 4.447 1.00 92.88 84 SER A N 1
ATOM 628 C CA . SER A 1 84 ? -17.128 -2.304 3.771 1.00 92.88 84 SER A CA 1
ATOM 629 C C . SER A 1 84 ? -15.931 -2.460 4.714 1.00 92.88 84 SER A C 1
ATOM 631 O O . SER A 1 84 ? -16.021 -2.221 5.921 1.00 92.88 84 SER A O 1
ATOM 633 N N . LEU A 1 85 ? -14.774 -2.832 4.155 1.00 93.25 85 LEU A N 1
ATOM 634 C CA . LEU A 1 85 ? -13.537 -2.950 4.929 1.00 93.25 85 LEU A CA 1
ATOM 635 C C . LEU A 1 85 ? -13.133 -1.606 5.555 1.00 93.25 85 LEU A C 1
ATOM 637 O O . LEU A 1 85 ? -12.763 -1.581 6.724 1.00 93.25 85 LEU A O 1
ATOM 641 N N . GLY A 1 86 ? -13.271 -0.500 4.813 1.00 93.06 86 GLY A N 1
ATOM 642 C CA . GLY A 1 86 ? -12.988 0.848 5.316 1.00 93.06 86 GLY A CA 1
ATOM 643 C C . GLY A 1 86 ? -13.816 1.190 6.557 1.00 93.06 86 GLY A C 1
ATOM 644 O O . GLY A 1 86 ? -13.247 1.510 7.597 1.00 93.06 86 GLY A O 1
ATOM 645 N N . ALA A 1 87 ? -15.140 0.992 6.504 1.00 91.62 87 ALA A N 1
ATOM 646 C CA . ALA A 1 87 ? -16.021 1.274 7.640 1.00 91.62 87 ALA A CA 1
ATOM 647 C C . ALA A 1 87 ? -15.685 0.414 8.871 1.00 91.62 87 ALA A C 1
ATOM 649 O O . ALA A 1 87 ? -15.723 0.898 10.006 1.00 91.62 87 ALA A O 1
ATOM 650 N N . ALA A 1 88 ? -15.322 -0.858 8.665 1.00 92.75 88 ALA A N 1
ATOM 651 C CA . ALA A 1 88 ? -14.893 -1.730 9.755 1.00 92.75 88 ALA A CA 1
ATOM 652 C C . ALA A 1 88 ? -13.589 -1.232 10.405 1.00 92.75 88 ALA A C 1
ATOM 654 O O . ALA A 1 88 ? -13.498 -1.177 11.634 1.00 92.75 88 ALA A O 1
ATOM 655 N N . LEU A 1 89 ? -12.595 -0.841 9.600 1.00 93.62 89 LEU A N 1
ATOM 656 C CA . LEU A 1 89 ? -11.303 -0.355 10.092 1.00 93.62 89 LEU A CA 1
ATOM 657 C C . LEU A 1 89 ? -11.430 0.979 10.836 1.00 93.62 89 LEU A C 1
ATOM 659 O O . LEU A 1 89 ? -10.882 1.102 11.931 1.00 93.62 89 LEU A O 1
ATOM 663 N N . GLU A 1 90 ? -12.190 1.935 10.301 1.00 91.31 90 GLU A N 1
ATOM 664 C CA . GLU A 1 90 ? -12.470 3.218 10.964 1.00 91.31 90 GLU A CA 1
ATOM 665 C C . GLU A 1 90 ? -13.171 3.015 12.312 1.00 91.31 90 GLU A C 1
ATOM 667 O O . GLU A 1 90 ? -12.771 3.601 13.321 1.00 91.31 90 GLU A O 1
ATOM 672 N N . THR A 1 91 ? -14.166 2.120 12.358 1.00 90.75 91 THR A N 1
ATOM 673 C CA . THR A 1 91 ? -14.876 1.783 13.600 1.00 90.75 91 THR A CA 1
ATOM 674 C C . THR A 1 91 ? -13.922 1.181 14.629 1.00 90.75 91 THR A C 1
ATOM 676 O O . THR A 1 91 ? -13.923 1.577 15.796 1.00 90.75 91 THR A O 1
ATOM 679 N N . PHE A 1 92 ? -13.072 0.233 14.224 1.00 90.56 92 PHE A N 1
ATOM 680 C CA . PHE A 1 92 ? -12.111 -0.356 15.152 1.00 90.56 92 PHE A CA 1
ATOM 681 C C . PHE A 1 92 ? -11.076 0.643 15.647 1.00 90.56 92 PHE A C 1
ATOM 683 O O . PHE A 1 92 ? -10.675 0.548 16.806 1.00 90.56 92 PHE A O 1
ATOM 690 N N . TRP A 1 93 ? -10.644 1.570 14.795 1.00 88.00 93 TRP A N 1
ATOM 691 C CA . TRP A 1 93 ? -9.695 2.610 15.166 1.00 88.00 93 TRP A CA 1
ATOM 692 C C . TRP A 1 93 ? -10.285 3.559 16.215 1.00 88.00 93 TRP A C 1
ATOM 694 O O . TRP A 1 93 ? -9.645 3.805 17.236 1.00 88.00 93 TRP A O 1
ATOM 704 N N . GLN A 1 94 ? -11.538 3.993 16.036 1.00 85.00 94 GLN A N 1
ATOM 705 C CA . GLN A 1 94 ? -12.251 4.824 17.017 1.00 85.00 94 GLN A CA 1
ATOM 706 C C . GLN A 1 94 ? -12.398 4.130 18.378 1.00 85.00 94 GLN A C 1
ATOM 708 O O . GLN A 1 94 ? -12.190 4.752 19.414 1.00 85.00 94 GLN A O 1
ATOM 713 N N . VAL A 1 95 ? -12.710 2.831 18.390 1.00 83.19 95 VAL A N 1
ATOM 714 C CA . VAL A 1 95 ? -12.832 2.046 19.634 1.00 83.19 95 VAL A CA 1
ATOM 715 C C . VAL A 1 95 ? -11.470 1.792 20.296 1.00 83.19 95 VAL A C 1
ATOM 717 O O . VAL A 1 95 ? -11.399 1.522 21.493 1.00 83.19 95 VAL A O 1
ATOM 720 N N . TYR A 1 96 ? -10.376 1.845 19.534 1.00 74.31 96 TYR A N 1
ATOM 721 C CA . TYR A 1 96 ? -9.033 1.555 20.033 1.00 74.31 96 TYR A CA 1
ATOM 722 C C . TYR A 1 96 ? -8.373 2.739 20.760 1.00 74.31 96 TYR A C 1
ATOM 724 O O . TYR A 1 96 ? -7.413 2.513 21.497 1.00 74.31 96 TYR A O 1
ATOM 732 N N . GLY A 1 97 ? -8.847 3.978 20.579 1.00 64.19 97 GLY A N 1
ATOM 733 C CA . GLY A 1 97 ? -8.134 5.169 21.047 1.00 64.19 97 GLY A CA 1
ATOM 734 C C . GLY A 1 97 ? -8.925 6.079 21.986 1.00 64.19 97 GLY A C 1
ATOM 735 O O . GLY A 1 97 ? -9.787 6.820 21.534 1.00 64.19 97 GLY A O 1
ATOM 736 N N . ASP A 1 98 ? -8.515 6.140 23.257 1.00 55.09 98 ASP A N 1
ATOM 737 C CA . ASP A 1 98 ? -8.936 7.191 24.206 1.00 55.09 98 ASP A CA 1
ATOM 738 C C . ASP A 1 98 ? -8.194 8.534 23.990 1.00 55.09 98 ASP A C 1
ATOM 740 O O . ASP A 1 98 ? -8.530 9.543 24.606 1.00 55.09 98 ASP A O 1
ATOM 744 N N . ALA A 1 99 ? -7.194 8.583 23.098 1.00 55.31 99 ALA A N 1
ATOM 745 C CA . ALA A 1 99 ? -6.507 9.809 22.677 1.00 55.31 99 ALA A CA 1
ATOM 746 C C . ALA A 1 99 ? -5.719 9.579 21.371 1.00 55.31 99 ALA A C 1
ATOM 748 O O . ALA A 1 99 ? -4.496 9.461 21.394 1.00 55.31 99 ALA A O 1
ATOM 749 N N . VAL A 1 100 ? -6.403 9.471 20.228 1.00 63.19 100 VAL A N 1
ATOM 750 C CA . VAL A 1 100 ? -5.719 9.408 18.923 1.00 63.19 100 VAL A CA 1
ATOM 751 C C . VAL A 1 100 ? -5.112 10.779 18.632 1.00 63.19 100 VAL A C 1
ATOM 753 O O . VAL A 1 100 ? -5.839 11.773 18.544 1.00 63.19 100 VAL A O 1
ATOM 756 N N . ASN A 1 101 ? -3.787 10.854 18.500 1.00 79.12 101 ASN A N 1
ATOM 757 C CA . ASN A 1 101 ? -3.148 12.099 18.088 1.00 79.12 101 ASN A CA 1
ATOM 758 C C . ASN A 1 101 ? -3.423 12.341 16.579 1.00 79.12 101 ASN A C 1
ATOM 760 O O . ASN A 1 101 ? -3.616 11.401 15.807 1.00 79.12 101 ASN A O 1
ATO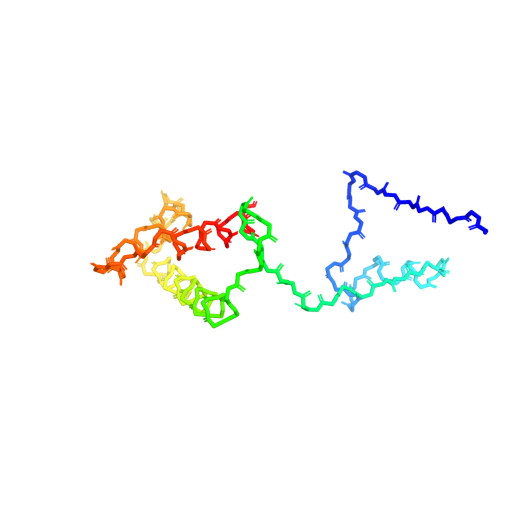M 764 N N . ALA A 1 102 ? -3.461 13.602 16.136 1.00 85.75 102 ALA A N 1
ATOM 765 C CA . ALA A 1 102 ? -3.789 13.932 14.741 1.00 85.75 102 ALA A CA 1
ATOM 766 C C . ALA A 1 102 ? -2.789 13.357 13.712 1.00 85.75 102 ALA A C 1
ATOM 768 O O . ALA A 1 102 ? -3.151 13.093 12.568 1.00 85.75 102 ALA A O 1
ATOM 769 N N . GLU A 1 103 ? -1.538 13.153 14.114 1.00 87.19 103 GLU A N 1
ATOM 770 C CA . GLU A 1 103 ? -0.468 12.587 13.293 1.00 87.19 103 GLU A CA 1
ATOM 771 C C . GLU A 1 103 ? -0.649 11.073 13.083 1.00 87.19 103 GLU A C 1
ATOM 773 O O . GLU A 1 103 ? -0.575 10.597 11.952 1.00 87.19 103 GLU A O 1
ATOM 778 N N . GLU A 1 104 ? -1.012 10.328 14.130 1.00 89.81 104 GLU A N 1
ATOM 779 C CA . GLU A 1 104 ? -1.362 8.904 14.056 1.00 89.81 104 GLU A CA 1
ATOM 780 C C . GLU A 1 104 ? -2.579 8.681 13.154 1.00 89.81 104 GLU A C 1
ATOM 782 O O . GLU A 1 104 ? -2.602 7.727 12.378 1.00 89.81 104 GLU A O 1
ATOM 787 N N . MET A 1 105 ? -3.567 9.583 13.206 1.00 90.12 105 MET A N 1
ATOM 788 C CA . MET A 1 105 ? -4.720 9.534 12.304 1.00 90.12 105 MET A CA 1
ATOM 789 C C . MET A 1 105 ? -4.311 9.749 10.841 1.00 90.12 105 MET A C 1
ATOM 791 O O . MET A 1 105 ? -4.797 9.048 9.956 1.00 90.12 105 MET A O 1
ATOM 795 N N . ASN A 1 106 ? -3.393 10.680 10.564 1.00 91.75 106 ASN A N 1
ATOM 796 C CA . ASN A 1 106 ? -2.886 10.892 9.206 1.00 91.75 106 ASN A CA 1
ATOM 797 C C . ASN A 1 106 ? -2.135 9.664 8.677 1.00 91.75 106 ASN A C 1
ATOM 799 O O . ASN A 1 106 ? -2.309 9.302 7.515 1.00 91.75 106 ASN A O 1
ATOM 803 N N . MET A 1 107 ? -1.343 9.002 9.522 1.00 92.88 107 MET A N 1
ATOM 804 C CA . MET A 1 107 ? -0.645 7.764 9.157 1.00 92.88 107 MET A CA 1
ATOM 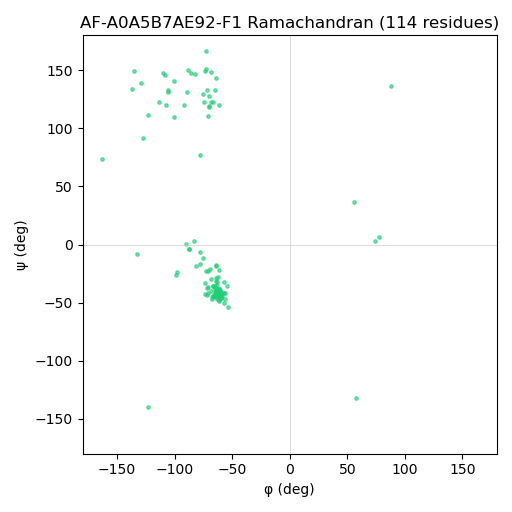805 C C . MET A 1 107 ? -1.618 6.599 8.946 1.00 92.88 107 MET A C 1
ATOM 807 O O . MET A 1 107 ? -1.492 5.846 7.983 1.00 92.88 107 MET A O 1
ATOM 811 N N . PHE A 1 108 ? -2.650 6.487 9.783 1.00 93.69 108 PHE A N 1
ATOM 812 C CA . PHE A 1 108 ? -3.723 5.516 9.581 1.00 93.69 108 PHE A CA 1
ATOM 813 C C . PHE A 1 108 ? -4.438 5.733 8.236 1.00 93.69 108 PHE A C 1
ATOM 815 O O . PHE A 1 108 ? -4.615 4.787 7.467 1.00 93.69 108 PHE A O 1
ATOM 822 N N . ASN A 1 109 ? -4.772 6.984 7.908 1.00 93.25 109 ASN A N 1
ATOM 823 C CA . ASN A 1 109 ? -5.375 7.342 6.623 1.00 93.25 109 ASN A CA 1
ATOM 824 C C . ASN A 1 109 ? -4.440 7.060 5.439 1.00 93.25 109 ASN A C 1
ATOM 826 O O . ASN A 1 109 ? -4.910 6.658 4.378 1.00 93.25 109 ASN A O 1
ATOM 830 N N . TRP A 1 110 ? -3.125 7.226 5.610 1.00 95.12 110 TRP A N 1
ATOM 831 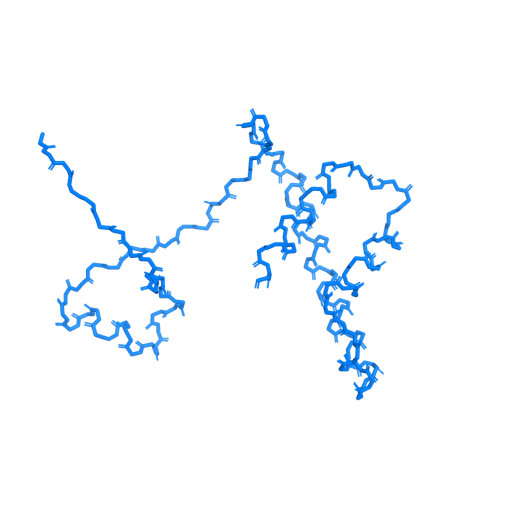C CA . TRP A 1 110 ? -2.150 6.847 4.588 1.00 95.12 110 TRP A CA 1
ATOM 832 C C . TRP A 1 110 ? -2.206 5.341 4.287 1.00 95.12 110 TRP A C 1
ATOM 834 O O . TRP A 1 110 ? -2.260 4.950 3.122 1.00 95.12 110 TRP A O 1
ATOM 844 N N . HIS A 1 111 ? -2.277 4.492 5.318 1.00 95.81 111 HIS A N 1
ATOM 845 C CA . HIS A 1 111 ? -2.422 3.046 5.123 1.00 95.81 111 HIS A CA 1
ATOM 846 C C . HIS A 1 111 ? -3.766 2.655 4.496 1.00 95.81 111 HIS A C 1
ATOM 848 O O . HIS A 1 111 ? -3.794 1.726 3.687 1.00 95.81 111 HIS A O 1
ATOM 854 N N . LEU A 1 112 ? -4.860 3.356 4.825 1.00 95.06 112 LEU A N 1
ATOM 855 C CA . LEU A 1 112 ? -6.144 3.176 4.139 1.00 95.06 112 LEU A CA 1
ATOM 856 C C . LEU A 1 112 ? -6.034 3.520 2.650 1.00 95.06 112 LEU A C 1
ATOM 858 O O . LEU A 1 112 ? -6.427 2.710 1.820 1.00 95.06 112 LEU A O 1
ATOM 862 N N . ALA A 1 113 ? -5.431 4.660 2.308 1.00 95.06 113 ALA A N 1
ATOM 863 C CA . ALA A 1 113 ? -5.246 5.078 0.918 1.00 95.06 113 ALA A CA 1
ATOM 864 C C . ALA A 1 113 ? -4.337 4.128 0.117 1.00 95.06 113 ALA A C 1
ATOM 866 O O . ALA A 1 113 ? -4.498 3.995 -1.089 1.00 95.06 113 ALA A O 1
ATOM 867 N N . ASN A 1 114 ? -3.388 3.446 0.767 1.00 94.31 114 ASN A N 1
ATOM 868 C CA . ASN A 1 114 ? -2.563 2.418 0.125 1.00 94.31 114 ASN A CA 1
ATOM 869 C C . ASN A 1 114 ? -3.315 1.085 -0.101 1.00 94.31 114 ASN A C 1
ATOM 871 O O . ASN A 1 114 ? -2.792 0.194 -0.770 1.00 94.31 114 ASN A O 1
ATOM 875 N N . LEU A 1 115 ? -4.502 0.921 0.493 1.00 93.75 115 LEU A N 1
ATOM 876 C CA . LEU A 1 115 ? -5.367 -0.250 0.330 1.00 93.75 115 LEU A CA 1
ATOM 877 C C . LEU A 1 115 ? -6.480 -0.040 -0.712 1.00 93.75 115 LEU A C 1
ATOM 879 O O . LEU A 1 115 ? -6.997 -1.036 -1.224 1.00 93.75 115 LEU A O 1
ATOM 883 N N . GLU A 1 116 ? -6.858 1.214 -0.982 1.00 87.38 116 GLU A N 1
ATOM 884 C CA . GLU A 1 116 ? -7.798 1.609 -2.049 1.00 87.38 116 GLU A CA 1
ATOM 885 C C . GLU A 1 116 ? -7.255 1.308 -3.456 1.00 87.38 116 GLU A C 1
ATOM 887 O O . GLU A 1 116 ? -8.062 0.828 -4.288 1.00 87.38 116 GLU A O 1
#